Protein AF-A0A2W4PRG4-F1 (afdb_monomer)

Nearest PDB structures (foldseek):
  1zjj-assembly1_A  TM=8.639E-01  e=7.717E-06  Pyrococcus horikoshii OT3
  2c4n-assembly1_A  TM=8.630E-01  e=2.108E-04  Escherichia coli K-12
  3epr-assembly1_A  TM=8.173E-01  e=5.425E-04  Streptococcus agalactiae serogroup V
  2ho4-assembly2_B  TM=8.492E-01  e=4.110E-03  Mus musculus
  3hlt-assembly1_A  TM=8.288E-01  e=1.058E-02  Homo sapiens

pLDDT: mean 79.51, std 16.16, range [38.59, 93.81]

Mean predicted aligned error: 8.41 Å

Radius of gyration: 14.9 Å; Cα contacts (8 Å,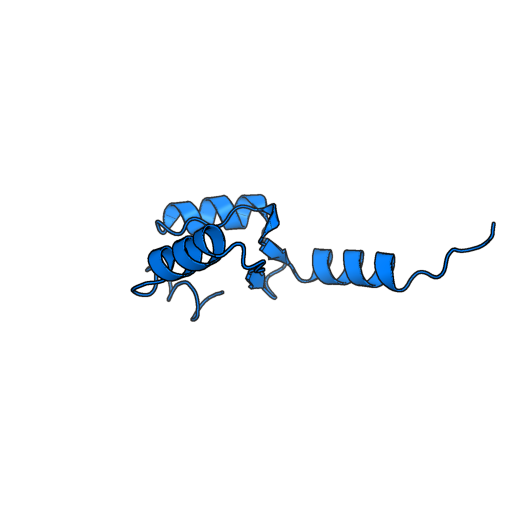 |Δi|>4): 73; chains: 1; bounding box: 27×45×28 Å

Structure (mmCIF, N/CA/C/O backbone):
data_AF-A0A2W4PRG4-F1
#
_entry.id   AF-A0A2W4PRG4-F1
#
loop_
_atom_site.group_PDB
_atom_site.id
_atom_site.type_symbol
_atom_site.label_atom_id
_atom_site.label_alt_id
_atom_site.label_comp_id
_atom_site.label_asym_id
_atom_site.label_entity_id
_atom_site.label_seq_id
_atom_site.pdbx_PDB_ins_code
_atom_site.Cartn_x
_atom_site.Cartn_y
_atom_site.Cartn_z
_atom_site.occupancy
_atom_site.B_iso_or_equiv
_atom_site.auth_seq_id
_atom_site.auth_comp_id
_atom_site.auth_asym_id
_atom_site.auth_atom_id
_atom_site.pdbx_PDB_model_num
ATOM 1 N N . MET A 1 1 ? -2.482 3.265 -7.288 1.00 81.06 1 MET A N 1
ATOM 2 C CA . MET A 1 1 ? -2.237 3.715 -5.896 1.00 81.06 1 MET A CA 1
ATOM 3 C C . MET A 1 1 ? -2.511 5.200 -5.750 1.00 81.06 1 MET A C 1
ATOM 5 O O . MET A 1 1 ? -3.363 5.556 -4.947 1.00 81.06 1 MET A O 1
ATOM 9 N N . ASP A 1 2 ? -1.862 6.051 -6.548 1.00 82.00 2 ASP A N 1
ATOM 10 C CA . ASP A 1 2 ? -2.302 7.443 -6.705 1.00 82.00 2 ASP A CA 1
ATOM 11 C C . ASP A 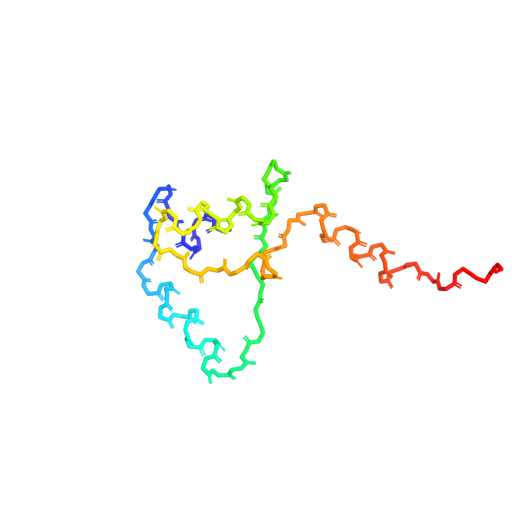1 2 ? -3.746 7.487 -7.235 1.00 82.00 2 ASP A C 1
ATOM 13 O O . ASP A 1 2 ? -4.133 6.640 -8.045 1.00 82.00 2 ASP A O 1
ATOM 17 N N . GLY A 1 3 ? -4.552 8.397 -6.703 1.00 81.06 3 GLY A N 1
ATOM 18 C CA . GLY A 1 3 ? -5.995 8.491 -6.923 1.00 81.06 3 GLY A CA 1
ATOM 19 C C . GLY A 1 3 ? -6.858 7.464 -6.175 1.00 81.06 3 GLY A C 1
ATOM 20 O O . GLY A 1 3 ? -8.076 7.600 -6.212 1.00 81.06 3 GLY A O 1
ATOM 21 N N . VAL A 1 4 ? -6.262 6.473 -5.493 1.00 85.50 4 VAL A N 1
ATOM 22 C CA . VAL A 1 4 ? -6.982 5.402 -4.762 1.00 85.50 4 VAL A CA 1
ATOM 23 C C . VAL A 1 4 ? -6.653 5.395 -3.269 1.00 85.50 4 VAL A C 1
ATOM 25 O O . VAL A 1 4 ? -7.555 5.325 -2.446 1.00 85.50 4 VAL A O 1
ATOM 28 N N . LEU A 1 5 ? -5.369 5.492 -2.916 1.00 87.19 5 LEU A N 1
ATOM 29 C CA . LEU A 1 5 ? -4.905 5.576 -1.524 1.00 87.19 5 LEU A CA 1
ATOM 30 C C . LEU A 1 5 ? -4.555 7.015 -1.129 1.00 87.19 5 LEU A C 1
ATOM 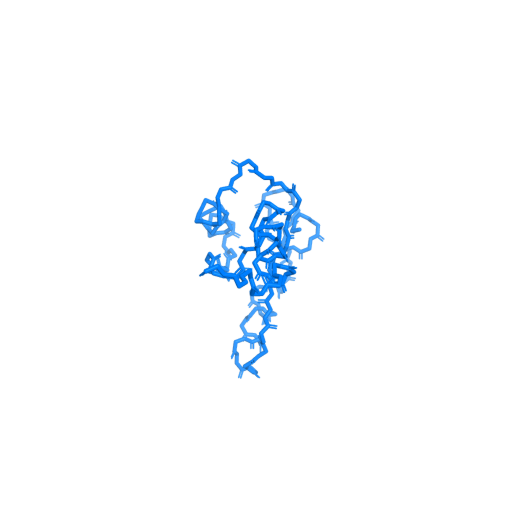32 O O . LEU A 1 5 ? -4.696 7.413 0.020 1.00 87.19 5 LEU A O 1
ATOM 36 N N . TYR A 1 6 ? -4.086 7.806 -2.086 1.00 89.12 6 TYR A N 1
ATOM 37 C CA . TYR A 1 6 ? -3.660 9.182 -1.872 1.00 89.12 6 TYR A CA 1
ATOM 38 C C . TYR A 1 6 ? -3.904 10.007 -3.132 1.00 89.12 6 TYR A C 1
ATOM 40 O O .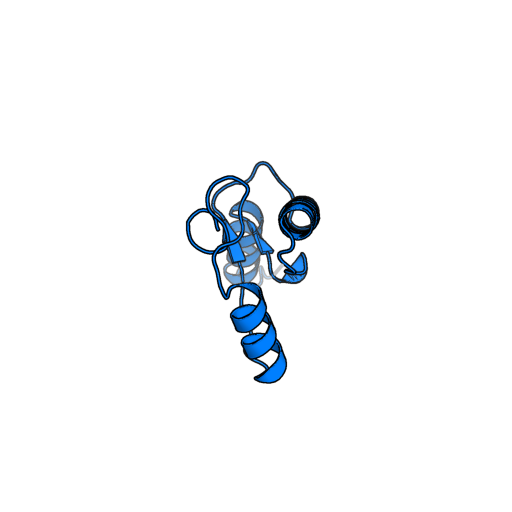 TYR A 1 6 ? -4.065 9.453 -4.219 1.00 89.12 6 TYR A O 1
ATOM 48 N N . ARG A 1 7 ? -3.897 11.334 -3.000 1.00 87.19 7 ARG A N 1
ATOM 49 C CA . ARG A 1 7 ? -3.826 12.277 -4.121 1.00 87.19 7 ARG A CA 1
ATOM 50 C C . ARG A 1 7 ? -2.661 13.231 -3.878 1.00 87.19 7 ARG A C 1
ATOM 52 O O . ARG A 1 7 ? -2.665 14.011 -2.922 1.00 87.19 7 ARG A O 1
ATOM 59 N N . GLY A 1 8 ? -1.637 13.155 -4.725 1.00 85.69 8 GLY A N 1
ATOM 60 C CA . GLY A 1 8 ? -0.395 13.904 -4.522 1.00 85.69 8 GLY A CA 1
ATOM 61 C C . GLY A 1 8 ? 0.367 13.416 -3.283 1.00 85.69 8 GLY A C 1
ATOM 62 O O . GLY A 1 8 ? 0.994 12.361 -3.326 1.00 85.69 8 GLY A O 1
ATOM 63 N N . LYS A 1 9 ? 0.332 14.194 -2.192 1.00 82.38 9 LYS A N 1
ATOM 64 C CA . LYS A 1 9 ? 0.964 13.849 -0.899 1.00 82.38 9 LYS A CA 1
ATOM 65 C C . LYS A 1 9 ? -0.037 13.605 0.233 1.00 82.38 9 LYS A C 1
ATOM 67 O O . LYS A 1 9 ? 0.387 13.357 1.354 1.00 82.38 9 LYS A O 1
ATOM 72 N N . MET A 1 10 ? -1.337 13.727 -0.037 1.00 86.12 10 MET A N 1
ATOM 73 C CA . MET A 1 10 ? -2.369 13.590 0.989 1.00 86.12 10 MET A CA 1
ATOM 74 C C . MET A 1 10 ? -3.065 12.234 0.877 1.00 86.12 10 MET A C 1
ATOM 76 O O . MET A 1 10 ? -3.469 11.877 -0.237 1.00 86.12 10 MET A O 1
ATOM 80 N N . PRO A 1 11 ? -3.243 11.500 1.989 1.00 90.25 11 PRO A N 1
ATOM 81 C CA . PRO A 1 11 ? -4.070 10.302 2.002 1.00 90.25 11 PRO A CA 1
ATOM 82 C C . PRO A 1 11 ? -5.519 10.648 1.650 1.00 90.25 11 PRO A C 1
ATOM 84 O O . PRO A 1 11 ? -6.005 11.741 1.951 1.00 90.25 11 PRO A O 1
ATOM 87 N N . LEU A 1 12 ? -6.215 9.719 0.996 1.00 90.25 12 LEU A N 1
ATOM 88 C CA . LEU A 1 12 ? -7.655 9.858 0.800 1.00 90.25 12 LEU A CA 1
ATOM 89 C C . LEU A 1 12 ? -8.399 9.508 2.105 1.00 90.25 12 LEU A C 1
ATOM 91 O O . LEU A 1 12 ? -7.959 8.617 2.837 1.00 90.25 12 LEU A O 1
ATOM 95 N N . PRO A 1 13 ? -9.515 10.193 2.422 1.00 90.31 13 PRO A N 1
ATOM 96 C CA . PRO A 1 13 ? -10.290 9.909 3.628 1.00 90.31 13 PRO A CA 1
ATOM 97 C C . PRO A 1 13 ? -10.744 8.444 3.697 1.00 90.31 13 PRO A C 1
ATOM 99 O O . PRO A 1 13 ? -11.197 7.891 2.696 1.00 90.31 13 PRO A O 1
ATOM 102 N N . GLY A 1 14 ? -10.635 7.828 4.877 1.00 90.75 14 GLY A N 1
ATOM 103 C CA . GLY A 1 14 ? -11.102 6.459 5.136 1.00 90.75 14 GLY A CA 1
ATOM 104 C C . GLY A 1 14 ? -10.192 5.338 4.622 1.00 90.75 14 GLY A C 1
ATOM 105 O O . GLY A 1 14 ? -10.536 4.168 4.758 1.00 90.75 14 GLY A O 1
ATOM 106 N N . VAL A 1 15 ? -9.024 5.652 4.047 1.00 92.69 15 VAL A N 1
ATOM 107 C CA . VAL A 1 15 ? -8.100 4.625 3.529 1.00 92.69 15 VAL A CA 1
ATOM 108 C C . VAL A 1 15 ? -7.602 3.700 4.633 1.00 92.69 15 VAL A C 1
ATOM 110 O O . VAL A 1 15 ? -7.644 2.486 4.468 1.00 92.69 15 VAL A O 1
ATOM 113 N N . ASN A 1 16 ? -7.172 4.246 5.771 1.00 91.75 16 ASN A N 1
ATOM 114 C CA . ASN A 1 16 ? -6.721 3.413 6.886 1.00 91.75 16 ASN A CA 1
ATOM 115 C C . ASN A 1 16 ? -7.863 2.593 7.491 1.00 91.75 16 ASN A C 1
ATOM 117 O O . ASN A 1 16 ? -7.642 1.434 7.823 1.00 91.75 16 ASN A O 1
ATOM 121 N N . ASP A 1 17 ? -9.074 3.150 7.566 1.00 93.12 17 ASP A N 1
ATOM 122 C CA . ASP A 1 17 ? -10.252 2.430 8.062 1.00 93.12 17 ASP A CA 1
ATOM 123 C C . ASP A 1 17 ? -10.595 1.245 7.151 1.00 93.12 17 ASP A C 1
ATOM 125 O O . ASP A 1 17 ? -10.896 0.152 7.624 1.00 93.12 17 ASP A O 1
ATOM 129 N N . LEU A 1 18 ? -10.484 1.429 5.831 1.00 91.75 18 LEU A N 1
ATOM 130 C CA . LEU A 1 18 ? -10.682 0.360 4.855 1.00 91.75 18 LEU A CA 1
ATOM 131 C C . LEU A 1 18 ? -9.620 -0.741 4.982 1.00 91.75 18 LEU A C 1
ATOM 133 O O . LEU A 1 18 ? -9.952 -1.925 4.942 1.00 91.75 18 LEU A O 1
ATOM 137 N N . LEU A 1 19 ? -8.349 -0.363 5.127 1.00 91.44 19 LEU A N 1
ATOM 138 C CA . LEU A 1 19 ? -7.253 -1.321 5.293 1.00 91.44 19 LEU A CA 1
ATOM 139 C C . LEU A 1 19 ? -7.393 -2.097 6.608 1.00 91.44 19 LEU A C 1
ATOM 141 O O . LEU A 1 19 ? -7.252 -3.318 6.612 1.00 91.44 19 LEU A O 1
ATOM 145 N N . ALA A 1 20 ? -7.743 -1.409 7.697 1.00 91.31 20 ALA A N 1
ATOM 146 C CA . ALA A 1 20 ? -8.036 -2.035 8.981 1.00 91.31 20 ALA A CA 1
ATOM 147 C C . ALA A 1 20 ? -9.214 -3.009 8.869 1.00 91.31 20 ALA A C 1
ATOM 149 O O . ALA A 1 20 ? -9.108 -4.143 9.326 1.00 91.31 20 ALA A O 1
ATOM 150 N N . LEU A 1 21 ? -10.289 -2.622 8.175 1.00 93.12 21 LEU A N 1
ATOM 151 C CA . LEU A 1 21 ? -11.431 -3.498 7.924 1.00 93.12 21 LEU A CA 1
ATOM 152 C C . LEU A 1 21 ? -11.024 -4.769 7.167 1.00 93.12 21 LEU A C 1
ATOM 154 O O . LEU A 1 21 ? -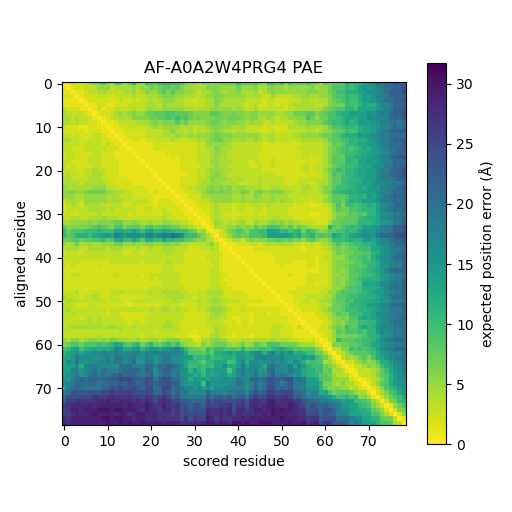11.539 -5.845 7.467 1.00 93.12 21 LEU A O 1
ATOM 158 N N . PHE A 1 22 ? -10.120 -4.680 6.188 1.00 91.50 22 PHE A N 1
ATOM 159 C CA . PHE A 1 22 ? -9.630 -5.870 5.492 1.00 91.50 22 PHE A CA 1
ATOM 160 C C . PHE A 1 22 ? -8.861 -6.803 6.423 1.00 91.50 22 PHE A C 1
ATOM 162 O O . PHE A 1 22 ? -9.119 -8.006 6.400 1.00 91.50 22 PHE A O 1
ATOM 169 N N . GLU A 1 23 ? -7.988 -6.267 7.270 1.00 88.50 23 GLU A N 1
ATOM 170 C CA . GLU A 1 23 ? -7.244 -7.066 8.248 1.00 88.50 23 GLU A CA 1
ATOM 171 C C . GLU A 1 23 ? -8.183 -7.695 9.294 1.00 88.50 23 GLU A C 1
ATOM 173 O O . GLU A 1 23 ? -8.132 -8.904 9.519 1.00 88.50 23 GLU A O 1
ATOM 178 N N . GLU A 1 24 ? -9.128 -6.930 9.848 1.00 93.81 24 GLU A N 1
ATOM 179 C CA . GLU A 1 24 ? -10.140 -7.428 10.794 1.00 93.81 24 GLU A CA 1
ATOM 180 C C . GLU A 1 24 ? -11.015 -8.540 10.201 1.00 93.81 24 GLU A C 1
ATOM 182 O O . GLU A 1 24 ? -11.422 -9.472 10.899 1.00 93.81 24 GLU A O 1
ATOM 187 N N . ARG A 1 25 ? -11.322 -8.453 8.904 1.00 92.81 25 ARG A N 1
ATOM 188 C CA . ARG A 1 25 ? -12.149 -9.433 8.187 1.00 92.81 25 ARG A CA 1
ATOM 189 C C . ARG A 1 25 ? -11.337 -10.584 7.590 1.00 92.81 25 ARG A C 1
ATOM 191 O O . ARG A 1 25 ? -11.936 -11.468 6.979 1.00 92.81 25 ARG A O 1
ATOM 198 N N . GLY A 1 26 ? -10.008 -10.580 7.722 1.00 88.88 26 GLY A N 1
ATOM 199 C CA . GLY A 1 26 ? -9.125 -11.561 7.082 1.00 88.88 26 GLY A CA 1
ATOM 200 C C . GLY A 1 26 ? -9.163 -11.515 5.547 1.00 88.88 26 GLY A C 1
ATOM 201 O O . GLY A 1 26 ? -8.880 -12.513 4.881 1.00 88.88 26 GLY A O 1
ATOM 202 N N . ILE A 1 27 ? -9.542 -10.375 4.965 1.00 87.06 27 ILE A N 1
ATOM 203 C CA . ILE A 1 27 ? -9.623 -10.180 3.518 1.00 87.06 27 ILE A CA 1
ATOM 204 C C . ILE A 1 27 ? -8.216 -9.923 2.982 1.00 87.06 27 ILE A C 1
ATOM 206 O O . ILE A 1 27 ? -7.558 -8.937 3.303 1.00 87.06 27 ILE A O 1
ATOM 210 N N . THR A 1 28 ? -7.756 -10.814 2.108 1.00 83.38 28 THR A N 1
ATOM 211 C CA . THR A 1 28 ? -6.472 -10.645 1.424 1.00 83.38 28 THR A CA 1
ATOM 212 C C . THR A 1 28 ? -6.599 -9.569 0.348 1.00 83.38 28 THR A C 1
ATOM 214 O O . THR A 1 28 ? -7.438 -9.678 -0.542 1.00 83.38 28 THR A O 1
ATOM 217 N N . TYR A 1 29 ? -5.726 -8.563 0.395 1.00 85.75 29 TYR A N 1
ATOM 218 C CA . TYR A 1 29 ? -5.634 -7.510 -0.616 1.00 85.75 29 TYR A CA 1
ATOM 219 C C . TYR A 1 29 ? -4.199 -7.347 -1.132 1.00 85.75 29 TYR A C 1
ATOM 221 O O . TYR A 1 29 ? -3.243 -7.854 -0.540 1.00 85.75 29 TYR A O 1
ATOM 229 N N . ALA A 1 30 ? -4.053 -6.635 -2.251 1.00 88.12 30 ALA A N 1
ATOM 230 C CA . ALA A 1 30 ? -2.765 -6.218 -2.788 1.00 88.12 30 ALA A CA 1
ATOM 231 C C . ALA A 1 30 ? -2.870 -4.823 -3.422 1.00 88.12 30 ALA A C 1
ATOM 233 O O . ALA A 1 30 ? -3.803 -4.524 -4.169 1.00 88.12 30 ALA A O 1
ATOM 234 N N . CYS A 1 31 ? -1.890 -3.969 -3.149 1.00 87.81 31 CYS A N 1
ATOM 235 C CA . CYS A 1 31 ? -1.729 -2.662 -3.762 1.00 87.81 31 CYS A CA 1
ATOM 236 C C . CYS A 1 31 ? -0.854 -2.793 -5.008 1.00 87.81 31 CYS A C 1
ATOM 238 O O . CYS A 1 31 ? 0.362 -2.963 -4.919 1.00 87.81 31 CYS A O 1
ATOM 240 N N . VAL A 1 32 ? -1.480 -2.697 -6.180 1.00 85.06 32 VAL A N 1
ATOM 241 C CA . VAL A 1 32 ? -0.786 -2.813 -7.466 1.00 85.06 32 VAL A CA 1
ATOM 242 C C . VAL A 1 32 ? -0.406 -1.429 -7.993 1.00 85.06 32 VAL A C 1
ATOM 244 O O . VAL A 1 32 ? -1.207 -0.485 -7.971 1.00 85.06 32 VAL A O 1
ATOM 247 N N . THR A 1 33 ? 0.829 -1.294 -8.473 1.00 81.75 33 THR A N 1
ATOM 248 C CA . THR A 1 33 ? 1.322 -0.071 -9.116 1.00 81.75 33 THR A CA 1
ATOM 249 C C . THR A 1 33 ? 2.122 -0.381 -10.369 1.00 81.75 33 THR A C 1
ATOM 251 O O . THR A 1 33 ? 2.924 -1.313 -10.399 1.00 81.75 33 THR A O 1
ATOM 254 N N . ASN A 1 34 ? 1.915 0.439 -11.399 1.00 74.88 34 ASN A N 1
ATOM 255 C CA . ASN A 1 34 ? 2.666 0.375 -12.649 1.00 74.88 34 ASN A CA 1
ATOM 256 C C . ASN A 1 34 ? 4.037 1.071 -12.564 1.00 74.88 34 ASN A C 1
ATOM 258 O O . ASN A 1 34 ? 4.858 0.928 -13.468 1.00 74.88 34 ASN A O 1
ATOM 262 N N . ASN A 1 35 ? 4.296 1.818 -11.487 1.00 70.31 35 ASN A N 1
ATOM 263 C CA . ASN A 1 35 ? 5.575 2.475 -11.260 1.00 70.31 35 ASN A CA 1
ATOM 264 C C . ASN A 1 35 ? 6.610 1.457 -10.749 1.00 70.31 35 ASN A C 1
ATOM 266 O O . ASN A 1 35 ? 6.523 0.985 -9.616 1.00 70.31 35 ASN A O 1
ATOM 270 N N . ALA A 1 36 ? 7.582 1.141 -11.606 1.00 63.66 36 ALA A N 1
ATOM 271 C CA . ALA A 1 36 ? 8.649 0.176 -11.351 1.00 63.66 36 ALA A CA 1
ATOM 272 C C . ALA A 1 36 ? 9.919 0.795 -10.733 1.00 63.66 36 ALA A C 1
ATOM 274 O O . ALA A 1 36 ? 10.888 0.079 -10.500 1.00 63.66 36 ALA A O 1
ATOM 275 N N . THR A 1 37 ? 9.945 2.109 -10.489 1.00 78.19 37 THR A N 1
ATOM 276 C CA . THR A 1 37 ? 11.149 2.810 -10.014 1.00 78.19 37 THR A CA 1
ATOM 277 C C . THR A 1 37 ? 11.430 2.569 -8.530 1.00 78.19 37 THR A C 1
ATOM 279 O O . THR A 1 37 ? 12.578 2.662 -8.110 1.00 78.19 37 THR A O 1
ATOM 282 N N . LEU A 1 38 ? 10.400 2.266 -7.733 1.00 84.31 38 LEU A N 1
ATOM 283 C CA . LEU A 1 38 ? 10.534 2.022 -6.296 1.00 84.31 38 LEU A CA 1
ATOM 284 C C . LEU A 1 38 ? 10.330 0.541 -5.970 1.00 84.31 38 LEU A C 1
ATOM 286 O O . LEU A 1 38 ? 9.455 -0.122 -6.534 1.00 84.31 38 LEU A O 1
ATOM 290 N N . THR A 1 39 ? 11.109 0.038 -5.018 1.00 87.62 39 THR A N 1
ATOM 291 C CA . THR A 1 39 ? 10.903 -1.290 -4.432 1.00 87.62 39 THR A CA 1
ATOM 292 C C . THR A 1 39 ? 9.662 -1.301 -3.525 1.00 87.62 39 THR A C 1
ATOM 294 O O . THR A 1 39 ? 9.236 -0.240 -3.056 1.00 87.62 39 THR A O 1
ATOM 297 N N . PRO A 1 40 ? 9.075 -2.474 -3.219 1.00 89.38 40 PRO A N 1
ATOM 298 C CA . PRO A 1 40 ? 7.971 -2.575 -2.260 1.00 89.38 40 PRO A CA 1
ATOM 299 C C . PRO A 1 40 ? 8.264 -1.911 -0.906 1.00 89.38 40 PRO A C 1
ATOM 301 O O . PRO A 1 40 ? 7.449 -1.131 -0.429 1.00 89.38 40 PRO A O 1
ATOM 304 N N . ALA A 1 41 ? 9.461 -2.114 -0.344 1.00 91.12 41 ALA A N 1
ATOM 305 C CA . ALA A 1 41 ? 9.876 -1.481 0.913 1.00 91.12 41 ALA A CA 1
ATOM 306 C C . ALA A 1 41 ? 9.968 0.055 0.809 1.00 91.12 41 ALA A C 1
ATOM 308 O O . ALA A 1 41 ? 9.612 0.779 1.736 1.00 91.12 41 ALA A O 1
ATOM 309 N N . GLN A 1 42 ? 10.404 0.583 -0.339 1.00 92.25 42 GLN A N 1
ATOM 310 C CA . GLN A 1 42 ? 10.402 2.030 -0.579 1.00 92.25 42 GLN A CA 1
ATOM 311 C C . GLN A 1 42 ? 8.981 2.587 -0.717 1.00 92.25 42 GLN A C 1
ATOM 313 O O . GLN A 1 42 ? 8.725 3.721 -0.307 1.00 92.25 42 GLN A O 1
ATOM 318 N N . PHE A 1 43 ? 8.048 1.813 -1.278 1.00 91.19 43 PHE A N 1
ATOM 319 C CA . PHE A 1 43 ? 6.639 2.194 -1.305 1.00 91.19 43 PHE A CA 1
ATOM 320 C C . PHE A 1 43 ? 6.007 2.170 0.082 1.00 91.19 43 PHE A C 1
ATOM 322 O O . PHE A 1 43 ? 5.299 3.116 0.408 1.00 91.19 43 PHE A O 1
ATOM 329 N N . GLU A 1 44 ? 6.288 1.158 0.898 1.00 92.62 44 GLU A N 1
ATOM 330 C CA . GLU A 1 44 ? 5.853 1.111 2.296 1.00 92.62 44 GLU A CA 1
ATOM 331 C C . GLU A 1 44 ? 6.336 2.351 3.057 1.00 92.62 44 GLU A C 1
ATOM 333 O O . GLU A 1 44 ? 5.518 3.085 3.607 1.00 92.62 44 GLU A O 1
ATOM 338 N N . ALA A 1 45 ? 7.635 2.668 2.998 1.00 93.50 45 ALA A N 1
ATOM 339 C CA . ALA A 1 45 ? 8.183 3.859 3.650 1.00 93.50 45 ALA A CA 1
ATOM 340 C C . ALA A 1 45 ? 7.537 5.162 3.138 1.00 93.50 45 ALA A C 1
ATOM 342 O O . ALA A 1 45 ? 7.236 6.071 3.915 1.00 93.50 45 ALA A O 1
ATOM 343 N N . LYS A 1 46 ? 7.283 5.254 1.827 1.00 91.44 46 LYS A N 1
ATOM 344 C CA . LYS A 1 46 ? 6.596 6.400 1.218 1.00 91.44 46 LYS A CA 1
ATOM 345 C C . LYS A 1 46 ? 5.154 6.536 1.712 1.00 91.44 46 LYS A C 1
ATOM 347 O O . LYS A 1 46 ? 4.726 7.653 1.992 1.00 91.44 46 LYS A O 1
ATOM 352 N N . LEU A 1 47 ? 4.409 5.433 1.770 1.00 92.06 47 LEU A N 1
ATOM 353 C CA . LEU A 1 47 ? 3.021 5.403 2.234 1.00 92.06 47 LEU A CA 1
ATOM 354 C C . LEU A 1 47 ? 2.941 5.719 3.729 1.00 92.06 47 LEU A C 1
ATOM 356 O O . LEU A 1 47 ? 2.121 6.545 4.119 1.00 92.06 47 LEU A O 1
ATOM 360 N N . ALA A 1 48 ? 3.857 5.179 4.534 1.00 93.00 48 ALA A N 1
ATOM 361 C CA . ALA A 1 48 ? 3.981 5.508 5.950 1.00 93.00 48 ALA A CA 1
ATOM 362 C C . ALA A 1 48 ? 4.246 7.008 6.165 1.00 93.00 48 ALA A C 1
ATOM 364 O O . ALA A 1 48 ? 3.652 7.620 7.047 1.00 93.00 48 ALA A O 1
ATOM 365 N N . GLY A 1 49 ? 5.057 7.636 5.304 1.00 92.62 49 GLY A N 1
ATOM 366 C CA . GLY A 1 49 ? 5.258 9.090 5.299 1.00 92.62 49 GLY A CA 1
ATOM 367 C C . GLY A 1 49 ? 4.006 9.915 4.955 1.00 92.62 49 GLY A C 1
ATOM 368 O O . GLY A 1 49 ? 4.004 11.125 5.163 1.00 92.62 49 GLY A O 1
ATOM 369 N N . MET A 1 50 ? 2.949 9.279 4.441 1.00 91.44 50 MET A N 1
ATOM 370 C CA . MET A 1 50 ? 1.621 9.866 4.202 1.00 91.44 50 MET A CA 1
ATOM 371 C C . MET A 1 50 ? 0.581 9.390 5.230 1.00 91.44 50 MET A C 1
ATOM 373 O O . MET A 1 50 ? -0.613 9.568 5.002 1.00 91.44 50 MET A O 1
ATOM 377 N N . ASP A 1 51 ? 1.026 8.767 6.326 1.00 91.44 51 ASP A N 1
ATOM 378 C CA . ASP A 1 51 ? 0.190 8.120 7.344 1.00 91.44 51 ASP A CA 1
ATOM 379 C C . ASP A 1 51 ? -0.695 6.985 6.794 1.00 91.44 51 ASP A C 1
ATOM 381 O O . ASP A 1 51 ? -1.757 6.694 7.328 1.00 91.44 51 ASP A O 1
ATOM 385 N N . ILE A 1 52 ? -0.269 6.313 5.719 1.00 92.75 52 ILE A N 1
ATOM 386 C CA . ILE A 1 52 ? -0.946 5.139 5.150 1.00 92.75 52 ILE A CA 1
ATOM 387 C C . ILE A 1 52 ? -0.160 3.886 5.524 1.00 92.75 52 ILE A C 1
ATOM 389 O O . ILE A 1 52 ? 1.015 3.751 5.177 1.00 92.75 52 ILE A O 1
ATOM 393 N N . ARG A 1 53 ? -0.813 2.933 6.193 1.00 90.62 53 ARG A N 1
ATOM 394 C CA . ARG A 1 53 ? -0.163 1.700 6.662 1.00 90.62 53 ARG A CA 1
ATOM 395 C C . ARG A 1 53 ? -0.437 0.544 5.709 1.00 90.62 53 ARG A C 1
ATOM 397 O O . ARG A 1 53 ? -1.491 -0.078 5.767 1.00 90.62 53 ARG A O 1
ATOM 404 N N . VAL A 1 54 ? 0.520 0.252 4.833 1.00 90.88 54 VAL A N 1
ATOM 405 C CA . VAL A 1 54 ? 0.481 -0.917 3.942 1.00 90.88 54 VAL A CA 1
ATOM 406 C C . VAL A 1 54 ? 1.842 -1.608 3.996 1.00 90.88 54 VAL A C 1
ATOM 408 O O . VAL A 1 54 ? 2.827 -0.975 3.615 1.00 90.88 54 VAL A O 1
ATOM 411 N N . PRO A 1 55 ? 1.912 -2.878 4.425 1.00 89.44 55 PRO A N 1
ATOM 412 C CA . PRO A 1 55 ? 3.179 -3.591 4.518 1.00 89.44 55 PRO A CA 1
ATOM 413 C C . PRO A 1 55 ? 3.698 -3.970 3.122 1.00 89.44 55 PRO A C 1
ATOM 415 O O . PRO A 1 55 ? 2.907 -4.200 2.197 1.00 89.44 55 PRO A O 1
ATOM 418 N N . ALA A 1 56 ? 5.021 -4.026 2.943 1.00 90.00 56 ALA A N 1
ATOM 419 C CA . ALA A 1 56 ? 5.648 -4.256 1.639 1.00 90.00 56 ALA A CA 1
ATOM 420 C C . ALA A 1 56 ? 5.180 -5.547 0.940 1.00 90.00 56 ALA A C 1
ATOM 422 O O . ALA A 1 56 ? 5.093 -5.583 -0.289 1.00 90.00 56 ALA A O 1
ATOM 423 N N . GLU A 1 57 ? 4.819 -6.589 1.689 1.00 87.62 57 GLU A N 1
ATOM 424 C CA . GLU A 1 57 ? 4.326 -7.870 1.165 1.00 87.62 57 GLU A CA 1
ATOM 425 C C . GLU A 1 57 ? 2.991 -7.728 0.423 1.00 87.62 57 GLU A C 1
ATOM 427 O O . GLU A 1 57 ? 2.660 -8.548 -0.439 1.00 87.62 57 GLU A O 1
ATOM 432 N N . ARG A 1 58 ? 2.225 -6.677 0.742 1.00 88.62 58 ARG A N 1
ATOM 433 C CA . ARG A 1 58 ? 0.961 -6.333 0.083 1.00 88.62 58 ARG A CA 1
ATOM 434 C C . ARG A 1 58 ? 1.176 -5.446 -1.143 1.00 88.62 58 ARG A C 1
ATOM 436 O O . ARG A 1 58 ? 0.202 -5.130 -1.818 1.00 88.62 58 ARG A O 1
ATOM 443 N N . ILE A 1 59 ? 2.404 -5.034 -1.459 1.00 89.12 59 ILE A N 1
ATOM 444 C CA . ILE A 1 59 ? 2.701 -4.118 -2.567 1.00 89.12 59 ILE A CA 1
ATOM 445 C C . ILE A 1 59 ? 3.270 -4.899 -3.747 1.00 89.12 59 ILE A C 1
ATOM 447 O O . ILE A 1 59 ? 4.358 -5.471 -3.688 1.00 89.12 59 ILE A O 1
ATOM 451 N N . VAL A 1 60 ? 2.543 -4.880 -4.861 1.00 82.56 60 VAL A N 1
ATOM 452 C CA . VAL A 1 60 ? 2.947 -5.551 -6.097 1.00 82.56 60 VAL A CA 1
ATOM 453 C C . VAL A 1 60 ? 3.307 -4.500 -7.137 1.00 82.56 60 VAL A C 1
ATOM 455 O O . VAL A 1 60 ? 2.474 -3.703 -7.574 1.00 82.56 60 VAL A O 1
ATOM 458 N N . THR A 1 61 ? 4.568 -4.506 -7.553 1.00 76.56 61 THR A N 1
ATOM 459 C CA . THR A 1 61 ? 5.050 -3.706 -8.682 1.00 76.56 61 THR A CA 1
ATOM 460 C C . THR A 1 61 ? 4.999 -4.540 -9.962 1.00 76.56 61 THR A C 1
ATOM 462 O O . THR A 1 61 ? 5.100 -5.767 -9.905 1.00 76.56 61 THR A O 1
ATOM 465 N N . SER A 1 62 ? 4.873 -3.904 -11.130 1.00 67.44 62 SER A N 1
ATOM 466 C CA . SER A 1 62 ? 4.857 -4.604 -12.428 1.00 67.44 62 SER A CA 1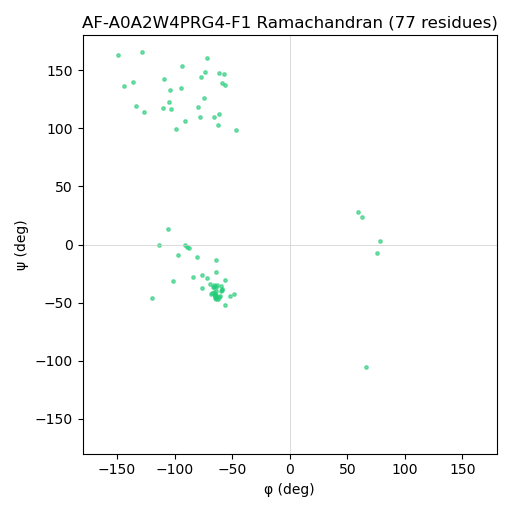
ATOM 467 C C . SER A 1 62 ? 5.991 -5.632 -12.601 1.00 67.44 62 SER A C 1
ATOM 469 O O . SER A 1 62 ? 5.696 -6.739 -13.037 1.00 67.44 62 SER A O 1
ATOM 471 N N . PRO A 1 63 ? 7.259 -5.358 -12.213 1.00 58.75 63 PRO A N 1
ATOM 472 C CA . PRO A 1 63 ? 8.335 -6.352 -12.300 1.00 58.75 63 PRO A CA 1
ATOM 473 C C . PRO A 1 63 ? 8.107 -7.592 -11.421 1.00 58.75 63 PRO A C 1
ATOM 475 O O . PRO A 1 63 ? 8.461 -8.701 -11.818 1.00 58.75 63 PRO A O 1
ATOM 478 N N . ILE A 1 64 ? 7.493 -7.428 -10.243 1.00 58.53 64 ILE A N 1
ATOM 479 C CA . ILE A 1 64 ? 7.157 -8.536 -9.333 1.00 58.53 64 ILE A CA 1
ATOM 480 C C . ILE A 1 64 ? 5.938 -9.304 -9.845 1.00 58.53 64 ILE A C 1
ATOM 482 O O . ILE A 1 64 ? 5.923 -10.530 -9.760 1.00 58.53 64 ILE A O 1
ATOM 486 N N . ALA A 1 65 ? 4.948 -8.613 -10.418 1.00 57.50 65 ALA A N 1
ATOM 487 C CA . ALA A 1 65 ? 3.814 -9.252 -11.081 1.00 57.50 65 ALA A CA 1
ATOM 488 C C . ALA A 1 65 ? 4.283 -10.110 -12.263 1.00 57.50 65 ALA A C 1
ATOM 490 O O . ALA A 1 65 ? 3.879 -11.261 -12.355 1.00 57.50 65 ALA A O 1
ATOM 491 N N . THR A 1 66 ? 5.195 -9.603 -13.099 1.00 54.44 66 THR A N 1
ATOM 492 C CA . THR A 1 66 ? 5.783 -10.366 -14.210 1.00 54.44 66 THR A CA 1
ATOM 493 C C . THR A 1 66 ? 6.631 -11.532 -13.714 1.00 54.44 66 THR A C 1
ATOM 495 O O . THR A 1 66 ? 6.527 -12.616 -14.271 1.00 54.44 6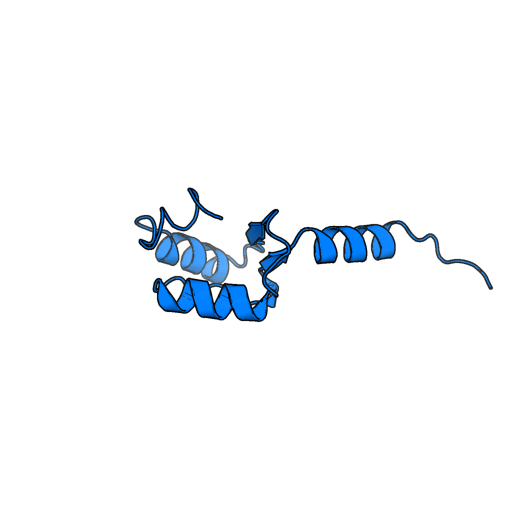6 THR A O 1
ATOM 498 N N . ARG A 1 67 ? 7.433 -11.367 -12.652 1.00 55.16 67 ARG A N 1
ATOM 499 C CA . ARG A 1 67 ? 8.193 -12.484 -12.069 1.00 55.16 67 ARG A CA 1
ATOM 500 C C . ARG A 1 67 ? 7.272 -13.566 -11.499 1.00 55.16 67 ARG A C 1
ATOM 502 O O . ARG A 1 67 ? 7.480 -14.728 -11.810 1.00 55.16 67 ARG A O 1
ATOM 509 N N . ARG A 1 68 ? 6.249 -13.202 -10.718 1.00 57.19 68 ARG A N 1
ATOM 510 C CA . ARG A 1 68 ? 5.273 -14.169 -10.184 1.00 57.19 68 ARG A CA 1
ATOM 511 C C . ARG A 1 68 ? 4.434 -14.811 -11.287 1.00 57.19 68 ARG A C 1
ATOM 513 O O . ARG A 1 68 ? 4.156 -15.995 -11.193 1.00 57.19 68 ARG A O 1
ATOM 520 N N . PHE A 1 69 ? 4.079 -14.058 -12.330 1.00 52.41 69 PHE A N 1
ATOM 521 C CA . PHE A 1 69 ? 3.405 -14.576 -13.520 1.00 52.41 69 PHE A CA 1
ATOM 522 C C . PHE A 1 69 ? 4.297 -15.560 -14.291 1.00 52.41 69 PHE A C 1
ATOM 524 O O . PHE A 1 69 ? 3.843 -16.638 -14.639 1.00 52.41 69 PHE A O 1
ATOM 531 N N . LEU A 1 70 ? 5.582 -15.249 -14.490 1.00 51.03 70 LEU A N 1
ATOM 532 C CA . LEU A 1 70 ? 6.556 -16.169 -15.090 1.00 51.03 70 LEU A CA 1
ATOM 533 C C . LEU A 1 70 ? 6.821 -17.397 -14.203 1.00 51.03 70 LEU A C 1
ATOM 535 O O . LEU A 1 70 ? 7.009 -18.483 -14.730 1.00 51.03 70 LEU A O 1
ATOM 539 N N . GLU A 1 71 ? 6.816 -17.256 -12.875 1.00 53.06 71 GLU A N 1
ATOM 540 C CA . GLU A 1 71 ? 6.930 -18.3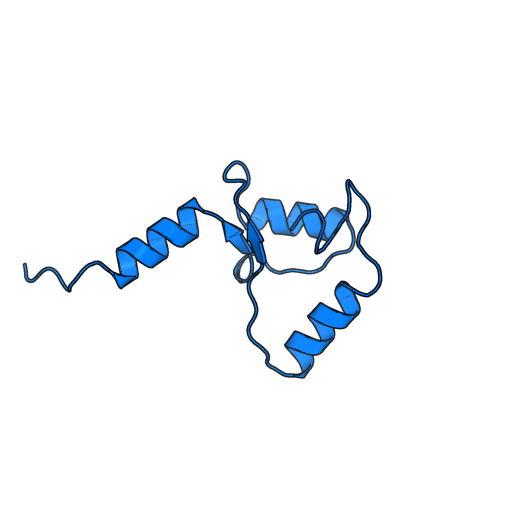79 -11.930 1.00 53.06 71 GLU A CA 1
ATOM 541 C C . GLU A 1 71 ? 5.654 -19.242 -11.889 1.00 53.06 71 GLU A C 1
ATOM 543 O O . GLU A 1 71 ? 5.754 -20.442 -11.644 1.00 53.06 71 GLU A O 1
ATOM 548 N N . SER A 1 72 ? 4.470 -18.672 -12.152 1.00 51.50 72 SER A N 1
ATOM 549 C CA . SER A 1 72 ? 3.209 -19.422 -12.254 1.00 51.50 72 SER A CA 1
ATOM 550 C C . SER A 1 72 ? 2.968 -20.041 -13.635 1.00 51.50 72 SER A C 1
ATOM 552 O O . SER A 1 72 ? 2.293 -21.062 -13.719 1.00 51.50 72 SER A O 1
ATOM 554 N N . GLU A 1 73 ? 3.509 -19.437 -14.698 1.00 48.03 73 GLU A N 1
ATOM 555 C CA . GLU A 1 73 ? 3.385 -19.892 -16.094 1.00 48.03 73 GLU A CA 1
ATOM 556 C C . GLU A 1 73 ? 4.584 -20.712 -16.577 1.00 48.03 73 GLU A C 1
ATOM 558 O O . GLU A 1 73 ? 4.515 -21.299 -17.653 1.00 48.03 73 GLU A O 1
ATOM 563 N N . ALA A 1 74 ? 5.683 -20.792 -15.820 1.00 44.94 74 ALA A N 1
ATOM 564 C CA . ALA A 1 74 ? 6.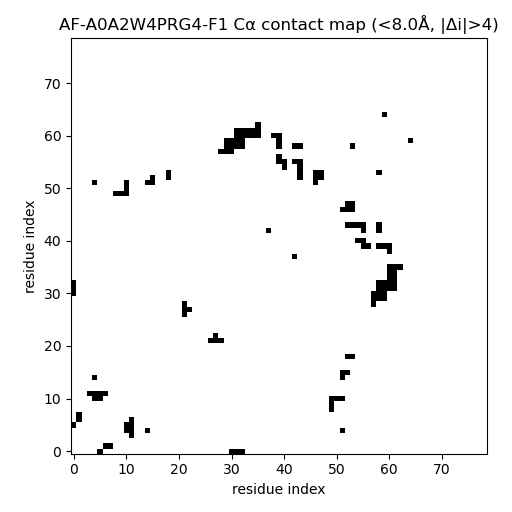705 -21.792 -16.084 1.00 44.94 74 ALA A CA 1
ATOM 565 C C . ALA A 1 74 ? 6.074 -23.168 -15.815 1.00 44.94 74 ALA A C 1
ATOM 567 O O . ALA A 1 74 ? 5.834 -23.513 -14.650 1.00 44.94 74 ALA A O 1
ATOM 568 N N . PRO A 1 75 ? 5.822 -24.001 -16.847 1.00 45.69 75 PRO A N 1
ATOM 569 C CA . PRO A 1 75 ? 5.583 -25.407 -16.589 1.00 45.69 75 PRO A CA 1
ATOM 570 C C . PRO A 1 75 ? 6.818 -25.895 -15.839 1.00 45.69 75 PRO A C 1
ATOM 572 O O . PRO A 1 75 ? 7.925 -25.418 -16.102 1.00 45.69 75 PRO A O 1
ATOM 575 N N . ARG A 1 76 ? 6.652 -26.846 -14.918 1.00 43.00 76 ARG A N 1
ATOM 576 C CA . ARG A 1 76 ? 7.777 -27.641 -14.419 1.00 43.00 76 ARG A CA 1
ATOM 577 C C . ARG A 1 76 ? 8.586 -28.115 -15.629 1.00 43.00 76 ARG A C 1
ATOM 579 O O . ARG A 1 76 ? 8.199 -29.077 -16.289 1.00 43.00 76 ARG A O 1
ATOM 586 N N . GLY A 1 77 ? 9.670 -27.403 -15.931 1.00 49.22 77 GLY A N 1
ATOM 587 C CA . GLY A 1 77 ? 10.679 -27.822 -16.876 1.00 49.22 77 GLY A CA 1
ATOM 588 C C . GLY A 1 77 ? 11.253 -29.089 -16.286 1.00 49.22 77 GLY A C 1
ATOM 589 O O . GLY A 1 77 ? 11.956 -29.053 -15.282 1.00 49.22 77 GLY A O 1
ATOM 590 N N . THR A 1 78 ? 10.826 -30.209 -16.845 1.00 47.47 78 THR A N 1
ATOM 591 C CA . THR A 1 78 ? 11.465 -31.498 -16.656 1.00 47.47 78 THR A CA 1
ATOM 592 C C . THR A 1 78 ? 12.873 -31.347 -17.216 1.00 47.47 78 THR A C 1
ATOM 594 O O . THR A 1 78 ? 13.047 -31.120 -18.412 1.00 47.47 78 THR A O 1
ATOM 597 N N . GLY A 1 79 ? 13.853 -31.398 -16.323 1.00 38.59 79 GLY A N 1
ATOM 598 C CA . GLY A 1 79 ? 15.278 -31.473 -16.607 1.00 38.59 79 GLY A CA 1
ATOM 599 C C . GLY A 1 79 ? 15.927 -32.283 -15.506 1.00 38.59 79 GLY A C 1
ATOM 600 O O . GLY A 1 79 ? 15.696 -31.917 -14.332 1.00 38.59 79 GLY A O 1
#

Solvent-accessible surface area (backbone atoms only — not comparable to full-atom values): 4694 Å² total; per-residue (Å²): 76,77,81,72,49,24,57,96,78,43,56,41,89,61,45,60,60,52,50,49,49,28,61,79,68,70,51,88,72,71,52,58,36,84,63,68,88,57,54,39,63,57,47,25,55,53,34,46,75,40,76,35,87,54,61,36,91,35,40,42,33,48,68,55,49,50,49,54,47,50,64,69,65,49,68,86,75,87,125

Foldseek 3Di:
DDVPQAPPLAGDPCQQVVVVVCVVVVNQAAAEDADPPDQLVRVQVSCVSNVHHDHSVRYDYPVNVVVVVCVVPPDPPDD

Secondary structure (DSSP, 8-state):
-BTTTEETTEEPTTHHHHHHHHHHTT----EEES--SS-HHHHHHHHHTTT----GGGEEEHHHHHHHHHHHHS-----

Sequence (79 aa):
MDGVLYRGKMPLPGVNDLLALFEERGITYACVTNNATLTPAQFEAKLAGMDIRVPAERIVTSPIATRRFLESEAPRGTG